Protein AF-A0A5J9VSU1-F1 (afdb_monomer)

Nearest PDB structures (foldseek):
  4im6-assembly1_A  TM=3.635E-01  e=3.038E-02  Homo sapiens
  5wfn-assembly2_D  TM=4.924E-01  e=1.425E+00  Homo sapiens
  5zga-assembly2_D  TM=2.719E-01  e=2.552E+00  Opisthorchis viverrini
  5zfx-assembly1_A  TM=2.512E-01  e=3.040E+00  Opisthorchis viverrini
  5aj2-assembly1_C  TM=3.704E-01  e=9.203E+00  Mus musculus

pLDDT: mean 82.7, std 12.56, range [35.84, 97.06]

Mean predicted aligned error: 6.85 Å

Solvent-accessible surface area (backbone atoms only — not comparable to full-atom values): 9162 Å² total; per-residue (Å²): 133,86,78,82,68,62,41,68,67,45,78,44,80,46,72,57,66,94,47,67,64,49,48,52,49,50,55,60,74,57,64,72,60,77,37,27,36,26,40,36,40,38,40,43,43,56,42,65,52,49,61,33,54,54,52,57,49,46,50,56,42,54,60,27,30,33,40,35,43,34,40,49,81,60,65,56,89,63,68,71,82,81,43,97,70,43,63,67,73,38,67,77,57,69,62,64,88,70,44,50,42,55,51,30,37,38,36,40,39,36,21,53,60,70,50,41,57,54,52,53,50,51,44,70,45,48,85,45,38,73,43,61,28,42,36,38,35,33,71,53,32,76,70,42,47,56,55,42,74,69,58,78,61,86,45,92,44,54,47,81,45,77,60,133

Radius of gyration: 15.7 Å; Cα contacts (8 Å, |Δi|>4): 311; chains: 1; bounding box: 52×28×40 Å

Organism: NCBI:txid38414

Structure (mmCIF, N/CA/C/O backbone):
data_AF-A0A5J9VSU1-F1
#
_entry.id   AF-A0A5J9VSU1-F1
#
loop_
_atom_site.group_PDB
_atom_site.id
_atom_site.type_symbol
_atom_site.label_atom_id
_atom_site.label_alt_id
_atom_site.label_comp_id
_atom_site.label_asym_id
_atom_site.label_entity_id
_atom_site.label_seq_id
_atom_site.pdbx_PDB_ins_code
_atom_site.Cartn_x
_atom_site.Cartn_y
_atom_site.Cartn_z
_atom_site.occupancy
_atom_site.B_iso_or_equiv
_atom_site.auth_seq_id
_atom_site.auth_comp_id
_atom_site.auth_asym_id
_atom_site.auth_atom_id
_atom_site.pdbx_PDB_model_num
ATOM 1 N N . MET A 1 1 ? -34.109 -7.307 -6.264 1.00 35.84 1 MET A N 1
ATOM 2 C CA . MET A 1 1 ? -32.750 -7.674 -6.717 1.00 35.84 1 MET A CA 1
ATOM 3 C C . MET A 1 1 ? -31.752 -7.043 -5.761 1.00 35.84 1 MET A C 1
ATOM 5 O O . MET A 1 1 ? -31.582 -5.832 -5.799 1.00 35.84 1 MET A O 1
ATOM 9 N N . GLN A 1 2 ? -31.186 -7.824 -4.839 1.00 39.81 2 GLN A N 1
ATOM 10 C CA . GLN A 1 2 ? -30.127 -7.353 -3.944 1.00 39.81 2 GLN A CA 1
ATOM 11 C C . GLN A 1 2 ? -28.837 -7.233 -4.755 1.00 39.81 2 GLN A C 1
ATOM 13 O O . GLN A 1 2 ? -28.370 -8.216 -5.326 1.00 39.81 2 GLN A O 1
ATOM 18 N N . ARG A 1 3 ? -28.300 -6.016 -4.862 1.00 44.28 3 ARG A N 1
ATOM 19 C CA . ARG A 1 3 ? -26.973 -5.798 -5.424 1.00 44.28 3 ARG A CA 1
ATOM 20 C C . ARG A 1 3 ? -25.947 -6.220 -4.379 1.00 44.28 3 ARG A C 1
ATOM 22 O O . ARG A 1 3 ? -25.771 -5.537 -3.375 1.00 44.28 3 ARG A O 1
ATOM 29 N N . PHE A 1 4 ? -25.287 -7.345 -4.612 1.00 46.94 4 PHE A N 1
ATOM 30 C CA . PHE A 1 4 ? -24.036 -7.673 -3.937 1.00 46.94 4 PHE A CA 1
ATOM 31 C C . PHE A 1 4 ? -22.932 -6.778 -4.538 1.00 46.94 4 PHE A C 1
ATOM 33 O O . PHE A 1 4 ? -22.113 -7.237 -5.323 1.00 46.94 4 PHE A O 1
ATOM 40 N N . ASP A 1 5 ? -22.973 -5.469 -4.257 1.00 59.53 5 ASP A N 1
ATOM 41 C CA . ASP A 1 5 ? -22.036 -4.470 -4.816 1.00 59.53 5 ASP A CA 1
ATOM 42 C C . ASP A 1 5 ? -20.685 -4.424 -4.071 1.00 59.53 5 ASP A C 1
ATOM 44 O O . ASP A 1 5 ? -19.799 -3.646 -4.435 1.00 59.53 5 ASP A O 1
ATOM 48 N N . THR A 1 6 ? -20.522 -5.238 -3.026 1.00 65.88 6 THR A N 1
ATOM 49 C CA . THR A 1 6 ? -19.318 -5.294 -2.193 1.00 65.88 6 THR A CA 1
ATOM 50 C C . THR A 1 6 ? -18.731 -6.695 -2.265 1.00 65.88 6 THR A C 1
ATOM 52 O O . THR A 1 6 ? -19.417 -7.671 -1.969 1.00 65.88 6 THR A O 1
ATOM 55 N N . ILE A 1 7 ? -17.469 -6.788 -2.675 1.00 80.50 7 ILE A N 1
ATOM 56 C CA . ILE A 1 7 ? -16.699 -8.033 -2.679 1.00 80.50 7 ILE A CA 1
ATOM 57 C C . ILE A 1 7 ? -15.807 -8.017 -1.441 1.00 80.50 7 ILE A C 1
ATOM 59 O O . ILE A 1 7 ? -15.086 -7.047 -1.232 1.00 80.50 7 ILE A O 1
ATOM 63 N N . ASP A 1 8 ? -15.786 -9.083 -0.647 1.00 87.88 8 ASP A N 1
ATOM 64 C CA . ASP A 1 8 ? -14.973 -9.106 0.579 1.00 87.88 8 ASP A CA 1
ATOM 65 C C . ASP A 1 8 ? -13.480 -8.903 0.276 1.00 87.88 8 ASP A C 1
ATOM 67 O O . ASP A 1 8 ? -12.790 -8.132 0.942 1.00 87.88 8 ASP A O 1
ATOM 71 N N . LYS A 1 9 ? -12.983 -9.549 -0.787 1.00 92.38 9 LYS A N 1
ATOM 72 C CA . LYS A 1 9 ? -11.581 -9.490 -1.206 1.00 92.38 9 LYS A CA 1
ATOM 73 C C . LYS A 1 9 ? -11.431 -9.330 -2.715 1.00 92.38 9 LYS A C 1
ATOM 75 O O . LYS A 1 9 ? -11.840 -10.200 -3.480 1.00 92.38 9 LYS A O 1
ATOM 80 N N . LEU A 1 10 ? -10.747 -8.270 -3.134 1.00 91.88 10 LEU A N 1
ATOM 81 C CA . LEU A 1 10 ? -10.329 -8.046 -4.513 1.00 91.88 10 LEU A CA 1
ATOM 82 C C . LEU A 1 10 ? -8.820 -8.269 -4.644 1.00 91.88 10 LEU A C 1
ATOM 84 O O . LEU A 1 10 ? -8.031 -7.665 -3.921 1.00 91.88 10 LEU A O 1
ATOM 88 N N . VAL A 1 11 ? -8.412 -9.126 -5.580 1.00 93.31 11 VAL A N 1
ATOM 89 C CA . VAL A 1 11 ? -6.999 -9.380 -5.894 1.00 93.31 11 VAL A CA 1
ATOM 90 C C . VAL A 1 11 ? -6.710 -8.874 -7.298 1.00 93.31 11 VAL A C 1
ATOM 92 O O . VAL A 1 11 ? -7.328 -9.331 -8.256 1.00 93.31 11 VAL A O 1
ATOM 95 N N . LEU A 1 12 ? -5.769 -7.941 -7.420 1.00 91.94 12 LEU A N 1
ATOM 96 C CA . LEU A 1 12 ? -5.337 -7.368 -8.687 1.00 91.94 12 LEU A CA 1
ATOM 97 C C . LEU A 1 12 ? -3.845 -7.608 -8.882 1.00 91.94 12 LEU A C 1
ATOM 99 O O . LEU A 1 12 ? -3.023 -7.230 -8.047 1.00 91.94 12 LEU A O 1
ATOM 103 N N . ILE A 1 13 ? -3.503 -8.189 -10.027 1.00 91.75 13 ILE A N 1
ATOM 104 C CA . ILE A 1 13 ? -2.127 -8.277 -10.506 1.00 91.75 13 ILE A CA 1
ATOM 105 C C . ILE A 1 13 ? -1.979 -7.212 -11.581 1.00 91.75 13 ILE A C 1
ATOM 107 O O . ILE A 1 13 ? -2.639 -7.268 -12.617 1.00 91.75 13 ILE A O 1
ATOM 111 N N . VAL A 1 14 ? -1.139 -6.220 -11.317 1.00 88.94 14 VAL A N 1
ATOM 112 C CA . VAL A 1 14 ? -0.974 -5.059 -12.181 1.00 88.94 14 VAL A CA 1
ATOM 113 C C . VAL A 1 14 ? 0.403 -5.104 -12.811 1.00 88.94 14 VAL A C 1
ATOM 115 O O . VAL A 1 14 ? 1.426 -5.017 -12.127 1.00 88.94 14 VAL A O 1
ATOM 118 N N . LYS A 1 15 ? 0.394 -5.198 -14.137 1.00 86.50 15 LYS A N 1
ATOM 119 C CA . LYS A 1 15 ? 1.554 -5.022 -14.996 1.00 86.50 15 LYS A CA 1
ATOM 120 C C . LYS A 1 15 ? 1.227 -3.902 -15.970 1.00 86.50 15 LYS A C 1
ATOM 122 O O . LYS A 1 15 ? 0.243 -3.991 -16.698 1.00 86.50 15 LYS A O 1
ATOM 127 N N . VAL A 1 16 ? 2.024 -2.843 -15.943 1.00 79.00 16 VAL A N 1
ATOM 128 C CA . VAL A 1 16 ? 1.900 -1.725 -16.880 1.00 79.00 16 VAL A CA 1
ATOM 129 C C . VAL A 1 16 ? 3.220 -1.624 -17.611 1.00 79.00 16 VAL A C 1
ATOM 131 O O . VAL A 1 16 ? 4.268 -1.453 -16.986 1.00 79.00 16 VAL A O 1
ATOM 134 N N . GLU A 1 17 ? 3.163 -1.789 -18.927 1.00 76.00 17 GLU A N 1
ATOM 135 C CA . GLU A 1 17 ? 4.331 -1.627 -19.780 1.00 76.00 17 GLU A CA 1
ATOM 136 C C . GLU A 1 17 ? 4.813 -0.173 -19.773 1.00 76.00 17 GLU A C 1
ATOM 138 O O . GLU A 1 17 ? 4.091 0.761 -19.405 1.00 76.00 17 GLU A O 1
ATOM 143 N N . GLN A 1 18 ? 6.070 0.034 -20.161 1.00 72.81 18 GLN A N 1
ATOM 144 C CA . GLN A 1 18 ? 6.620 1.379 -20.240 1.00 72.81 18 GLN A CA 1
ATOM 145 C C . GLN A 1 18 ? 5.900 2.169 -21.336 1.00 72.81 18 GLN A C 1
ATOM 147 O O . GLN A 1 18 ? 5.899 1.784 -22.500 1.00 72.81 18 GLN A O 1
ATOM 152 N N . GLY A 1 19 ? 5.332 3.319 -20.985 1.00 74.88 19 GLY A N 1
ATOM 153 C CA . GLY A 1 19 ? 4.724 4.205 -21.972 1.00 74.88 19 GLY A CA 1
ATOM 154 C C . GLY A 1 19 ? 3.682 5.125 -21.362 1.00 74.88 19 GLY A C 1
ATOM 155 O O . GLY A 1 19 ? 2.889 4.721 -20.515 1.00 74.88 19 GLY A O 1
ATOM 156 N N . VAL A 1 20 ? 3.637 6.376 -21.822 1.00 79.69 20 VAL A N 1
ATOM 157 C CA . VAL A 1 20 ? 2.573 7.312 -21.420 1.00 79.69 20 VAL A CA 1
ATOM 158 C C . VAL A 1 20 ? 1.201 6.820 -21.890 1.00 79.69 20 VAL A C 1
ATOM 160 O O . VAL A 1 20 ? 0.219 6.988 -21.171 1.00 79.69 20 VAL A O 1
ATOM 163 N N . GLN A 1 21 ? 1.125 6.211 -23.077 1.00 82.81 21 GLN A N 1
ATOM 164 C CA . GLN A 1 21 ? -0.123 5.654 -23.605 1.00 82.81 21 GLN A CA 1
ATOM 165 C C . GLN A 1 21 ? -0.595 4.449 -22.788 1.00 82.81 21 GLN A C 1
ATOM 167 O O . GLN A 1 21 ? -1.746 4.436 -22.364 1.00 82.81 21 GLN A O 1
ATOM 172 N N . GLU A 1 22 ? 0.302 3.513 -22.472 1.00 83.00 22 GLU A N 1
ATOM 173 C CA . GLU A 1 22 ? -0.028 2.340 -21.650 1.00 83.00 22 GLU A CA 1
ATOM 174 C C . GLU A 1 22 ? -0.487 2.739 -20.249 1.00 83.00 22 GLU A C 1
ATOM 176 O O . GLU A 1 22 ? -1.497 2.242 -19.753 1.00 83.00 22 GLU A O 1
ATOM 181 N N . TYR A 1 23 ? 0.168 3.737 -19.649 1.00 83.12 23 TYR A N 1
ATOM 182 C CA . TYR A 1 23 ? -0.308 4.324 -18.404 1.00 83.12 23 TYR A CA 1
ATOM 183 C C . TYR A 1 23 ? -1.718 4.913 -18.552 1.00 83.12 23 TYR A C 1
ATOM 185 O O . TYR A 1 23 ? -2.595 4.619 -17.746 1.00 83.12 23 TYR A O 1
ATOM 193 N N . LYS A 1 24 ? -1.979 5.736 -19.578 1.00 85.12 24 LYS A N 1
ATOM 194 C CA . LYS A 1 24 ? -3.311 6.336 -19.790 1.00 85.12 24 LYS A CA 1
ATOM 195 C C . LYS A 1 24 ? -4.391 5.277 -19.987 1.00 85.12 24 LYS A C 1
ATOM 197 O O . LYS A 1 24 ? -5.459 5.403 -19.390 1.00 85.12 24 LYS A O 1
ATOM 202 N N . ARG A 1 25 ? -4.104 4.247 -20.782 1.00 87.25 25 ARG A N 1
ATOM 203 C CA . ARG A 1 25 ? -5.002 3.116 -21.018 1.00 87.25 25 ARG A CA 1
ATOM 204 C C . ARG A 1 25 ? -5.312 2.391 -19.715 1.00 87.25 25 ARG A C 1
ATOM 206 O O . ARG A 1 25 ? -6.477 2.254 -19.364 1.00 87.25 25 ARG A O 1
ATOM 213 N N . PHE A 1 26 ? -4.285 2.068 -18.930 1.00 87.75 26 PHE A N 1
ATOM 214 C CA . PHE A 1 26 ? -4.456 1.479 -17.605 1.00 87.75 26 PHE A CA 1
ATOM 215 C C . PHE A 1 26 ? -5.379 2.319 -16.707 1.00 87.75 26 PHE A C 1
ATOM 217 O O . PHE A 1 26 ? -6.295 1.784 -16.084 1.00 87.75 26 PHE A O 1
ATOM 224 N N . MET A 1 27 ? -5.185 3.640 -16.662 1.00 86.94 27 MET A N 1
ATOM 225 C CA . MET A 1 27 ? -6.007 4.544 -15.844 1.00 86.94 27 MET A CA 1
ATOM 226 C C . MET A 1 27 ? -7.475 4.584 -16.293 1.00 86.94 27 MET A C 1
ATOM 228 O O . MET A 1 27 ? -8.364 4.796 -15.463 1.00 86.94 27 MET A O 1
ATOM 232 N N . GLN A 1 28 ? -7.729 4.414 -17.593 1.00 87.69 28 GLN A N 1
ATOM 233 C CA . GLN A 1 28 ? -9.076 4.327 -18.156 1.00 87.69 28 GLN A CA 1
ATOM 234 C C . GLN A 1 28 ? -9.728 2.983 -17.823 1.00 87.69 28 GLN A C 1
ATOM 236 O O . GLN A 1 28 ? -10.843 2.971 -17.301 1.00 87.69 28 GLN A O 1
ATOM 241 N N . ASP A 1 29 ? -9.012 1.881 -18.036 1.00 86.56 29 ASP A N 1
ATOM 242 C CA . ASP A 1 29 ? -9.507 0.520 -17.803 1.00 86.56 29 ASP A CA 1
ATOM 243 C C . ASP A 1 29 ? -9.794 0.267 -16.316 1.00 86.56 29 ASP A C 1
ATOM 245 O O . ASP A 1 29 ? -10.751 -0.411 -15.954 1.00 86.56 29 ASP A O 1
ATOM 249 N N . THR A 1 30 ? -9.015 0.891 -15.431 1.00 84.38 30 THR A N 1
ATOM 250 C CA . THR A 1 30 ? -9.184 0.805 -13.971 1.00 84.38 30 THR A CA 1
ATOM 251 C C . THR A 1 30 ? -9.888 2.029 -13.385 1.00 84.38 30 THR A C 1
ATOM 253 O O . THR A 1 30 ? -9.754 2.336 -12.197 1.00 84.38 30 THR A O 1
ATOM 256 N N . LYS A 1 31 ? -10.653 2.768 -14.203 1.00 84.06 31 LYS A N 1
ATOM 257 C CA . LYS A 1 31 ? -11.406 3.939 -13.735 1.00 84.06 31 LYS A CA 1
ATOM 258 C C . LYS A 1 31 ? -12.461 3.560 -12.696 1.00 84.06 31 LYS A C 1
ATOM 260 O O . LYS A 1 31 ? -12.714 4.363 -11.798 1.00 84.06 31 LYS A O 1
ATOM 265 N N . ILE A 1 32 ? -13.054 2.376 -12.825 1.00 79.50 32 ILE A N 1
ATOM 266 C CA . ILE A 1 32 ? -14.026 1.814 -11.889 1.00 79.50 32 ILE A CA 1
ATOM 267 C C . ILE A 1 32 ? -13.396 0.563 -11.286 1.00 79.50 32 ILE A C 1
ATOM 269 O O . ILE A 1 32 ? -13.041 -0.364 -12.006 1.00 79.50 32 ILE A O 1
ATOM 273 N N . VAL A 1 33 ? -13.261 0.550 -9.965 1.00 79.62 33 VAL A N 1
ATOM 274 C CA . VAL A 1 33 ? -12.805 -0.614 -9.204 1.00 79.62 33 VAL A CA 1
ATOM 275 C C . VAL A 1 33 ? -13.948 -1.025 -8.285 1.00 79.62 33 VAL A C 1
ATOM 277 O O . VAL A 1 33 ? -14.626 -0.162 -7.724 1.00 79.62 33 VAL A O 1
ATOM 280 N N . ALA A 1 34 ? -14.207 -2.329 -8.177 1.00 80.94 34 ALA A N 1
ATOM 281 C CA . ALA A 1 34 ? -15.247 -2.844 -7.294 1.00 80.94 34 ALA A CA 1
ATOM 282 C C . ALA A 1 34 ? -14.977 -2.424 -5.842 1.00 80.94 34 ALA A C 1
ATOM 284 O O . ALA A 1 34 ? -13.825 -2.398 -5.397 1.00 80.94 34 ALA A O 1
ATOM 285 N N . LYS A 1 35 ? -16.041 -2.113 -5.094 1.00 85.44 35 LYS A N 1
ATOM 286 C CA . LYS A 1 35 ? -15.917 -1.856 -3.659 1.00 85.44 35 LYS A CA 1
ATOM 287 C C . LYS A 1 35 ? -15.495 -3.145 -2.969 1.00 85.44 35 LYS A C 1
ATOM 289 O O . LYS A 1 35 ? -16.066 -4.205 -3.233 1.00 85.44 35 LYS A O 1
ATOM 294 N N . CYS A 1 36 ? -14.498 -3.041 -2.102 1.00 89.00 36 CY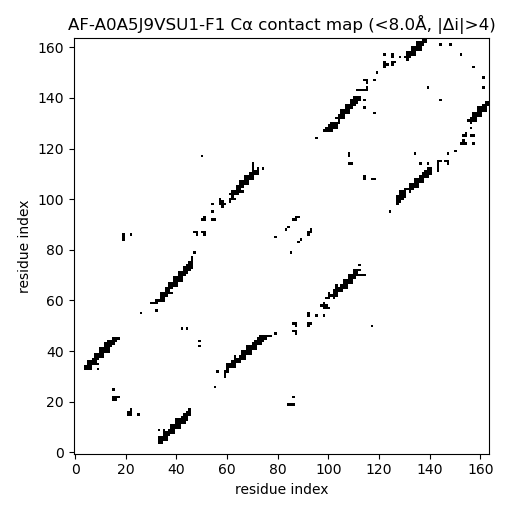S A N 1
ATOM 295 C CA . CYS A 1 36 ? -13.995 -4.179 -1.360 1.00 89.00 36 CYS A CA 1
ATOM 296 C C . CYS A 1 36 ? -13.485 -3.791 0.020 1.00 89.00 36 CYS A C 1
ATOM 298 O O . CYS A 1 36 ? -13.039 -2.666 0.235 1.00 89.00 36 CYS A O 1
ATOM 300 N N . GLU A 1 37 ? -13.554 -4.749 0.938 1.00 91.69 37 GLU A N 1
ATOM 301 C CA . GLU A 1 37 ? -13.017 -4.605 2.290 1.00 91.69 37 GLU A CA 1
ATOM 302 C C . GLU A 1 37 ? -11.514 -4.913 2.322 1.00 91.69 37 GLU A C 1
ATOM 304 O O . GLU A 1 37 ? -10.746 -4.229 3.003 1.00 91.69 37 GLU A O 1
ATOM 309 N N . ILE A 1 38 ? -11.086 -5.910 1.543 1.00 94.12 38 ILE A N 1
ATOM 310 C CA . ILE A 1 38 ? -9.691 -6.319 1.406 1.00 94.12 38 ILE A CA 1
ATOM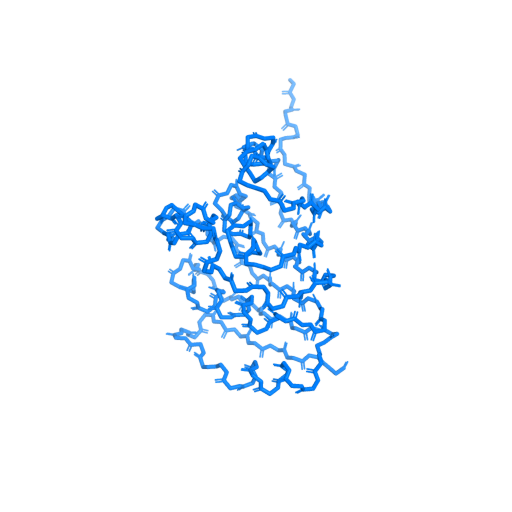 311 C C . ILE A 1 38 ? -9.242 -6.110 -0.039 1.00 94.12 38 ILE A C 1
ATOM 313 O O . ILE A 1 38 ? -9.765 -6.738 -0.959 1.00 94.12 38 ILE A O 1
ATOM 317 N N . LEU A 1 39 ? -8.215 -5.288 -0.240 1.00 94.69 39 LEU A N 1
ATOM 318 C CA . LEU A 1 39 ? -7.569 -5.118 -1.537 1.00 94.69 39 LEU A CA 1
ATOM 319 C C . LEU A 1 39 ? -6.168 -5.727 -1.504 1.00 94.69 39 LEU A C 1
ATOM 321 O O . LEU A 1 39 ? -5.351 -5.377 -0.659 1.00 94.69 39 LEU A O 1
ATOM 325 N N . VAL A 1 40 ? -5.867 -6.608 -2.453 1.00 95.38 40 VAL A N 1
ATOM 326 C CA . VAL A 1 40 ? -4.521 -7.142 -2.681 1.00 95.38 40 VAL A CA 1
ATOM 327 C C . VAL A 1 40 ? -4.025 -6.635 -4.026 1.00 95.38 40 VAL A C 1
ATOM 329 O O . VAL A 1 40 ? -4.617 -6.941 -5.057 1.00 95.38 40 VAL A O 1
ATOM 332 N N . LEU A 1 41 ? -2.943 -5.863 -4.013 1.00 94.06 41 LEU A N 1
ATOM 333 C CA . LEU A 1 41 ? -2.273 -5.329 -5.192 1.00 94.06 41 LEU A CA 1
ATOM 334 C C . LEU A 1 41 ? -0.909 -5.991 -5.340 1.00 94.06 41 LEU A C 1
ATOM 336 O O . LEU A 1 41 ? 0.019 -5.676 -4.598 1.00 94.06 41 LEU A O 1
ATOM 340 N N . THR A 1 42 ? -0.766 -6.856 -6.335 1.00 92.94 42 THR A N 1
ATOM 341 C CA . THR A 1 42 ? 0.540 -7.347 -6.772 1.00 92.94 42 THR A CA 1
ATOM 342 C C . THR A 1 42 ? 1.020 -6.466 -7.916 1.00 92.94 42 THR A C 1
ATOM 344 O O . THR A 1 42 ? 0.454 -6.482 -9.007 1.00 92.94 42 THR A O 1
ATOM 347 N N . LEU A 1 43 ? 2.054 -5.673 -7.667 1.00 88.25 43 LEU A N 1
ATOM 348 C CA . LEU A 1 43 ? 2.576 -4.673 -8.586 1.00 88.25 43 LEU A CA 1
ATOM 349 C C . LEU A 1 43 ? 3.890 -5.175 -9.188 1.00 88.25 43 LEU A C 1
ATOM 351 O O . LEU A 1 43 ? 4.896 -5.308 -8.490 1.00 88.25 43 LEU A O 1
ATOM 355 N N . SER A 1 44 ? 3.860 -5.448 -10.492 1.00 85.50 44 SER A N 1
ATOM 356 C CA . SER A 1 44 ? 5.033 -5.759 -11.310 1.00 85.50 44 SER A CA 1
ATOM 357 C C . SER A 1 44 ? 5.217 -4.617 -12.301 1.00 85.50 44 SER A C 1
ATOM 359 O O . SER A 1 44 ? 4.631 -4.591 -13.384 1.00 85.50 44 SER A O 1
ATOM 361 N N . LEU A 1 45 ? 5.931 -3.591 -11.846 1.00 74.94 45 LEU A N 1
ATOM 362 C CA . LEU A 1 45 ? 6.025 -2.296 -12.508 1.00 74.94 45 LEU A CA 1
ATOM 363 C C . LEU A 1 45 ? 7.484 -1.920 -12.706 1.00 74.94 45 LEU A C 1
ATOM 365 O O . LEU A 1 45 ? 8.314 -2.182 -11.838 1.00 74.94 45 LEU A O 1
ATOM 369 N N . ILE A 1 46 ? 7.756 -1.230 -13.810 1.00 67.31 46 ILE A N 1
ATOM 370 C CA . ILE A 1 46 ? 9.090 -0.724 -14.113 1.00 67.31 46 ILE A CA 1
ATOM 371 C C . ILE A 1 46 ? 9.199 0.733 -13.645 1.00 67.31 46 ILE A C 1
ATOM 373 O O . ILE A 1 46 ? 8.357 1.580 -13.965 1.00 67.31 46 ILE A O 1
ATOM 377 N N . GLY A 1 47 ? 10.248 1.028 -12.877 1.00 66.06 47 GLY A N 1
ATOM 378 C CA . GLY A 1 47 ? 10.615 2.382 -12.460 1.00 66.06 47 GLY A CA 1
ATOM 379 C C . GLY A 1 47 ? 9.520 3.155 -11.704 1.00 66.06 47 GLY A C 1
ATOM 380 O O . GLY A 1 47 ? 8.830 2.649 -10.820 1.00 66.06 47 GLY A O 1
ATOM 381 N N . HIS A 1 48 ? 9.365 4.443 -12.032 1.00 69.69 48 HIS A N 1
ATOM 382 C CA . HIS A 1 48 ? 8.587 5.412 -11.242 1.00 69.69 48 HIS A CA 1
ATOM 383 C C . HIS A 1 48 ? 7.055 5.316 -11.387 1.00 69.69 48 HIS A C 1
ATOM 385 O O . HIS A 1 48 ? 6.335 6.130 -10.799 1.00 69.69 48 HIS A O 1
ATOM 391 N N . ALA A 1 49 ? 6.533 4.357 -12.158 1.00 71.62 49 ALA A N 1
ATOM 392 C CA . ALA A 1 49 ? 5.089 4.173 -12.337 1.00 71.62 49 ALA A CA 1
ATOM 393 C C . ALA A 1 49 ? 4.388 3.693 -11.052 1.00 71.62 49 ALA A C 1
ATOM 395 O O . ALA A 1 49 ? 3.185 3.901 -10.890 1.00 71.62 49 ALA A O 1
ATOM 396 N N . PHE A 1 50 ? 5.153 3.126 -10.114 1.00 80.06 50 PHE A N 1
ATOM 397 C CA . PHE A 1 50 ? 4.662 2.585 -8.851 1.00 80.06 50 PHE A CA 1
ATOM 398 C C . PHE A 1 50 ? 3.783 3.561 -8.061 1.00 80.06 50 PHE A C 1
ATOM 400 O O . PHE A 1 50 ? 2.610 3.285 -7.807 1.00 80.06 50 PHE A O 1
ATOM 407 N N . LYS A 1 51 ? 4.335 4.719 -7.676 1.00 83.12 51 LYS A N 1
ATOM 408 C CA . LYS A 1 51 ? 3.619 5.668 -6.817 1.00 83.12 51 LYS A CA 1
ATOM 409 C C . LYS A 1 51 ? 2.320 6.162 -7.476 1.00 83.12 51 LYS A C 1
ATOM 411 O O . LYS A 1 51 ? 1.290 6.095 -6.811 1.00 83.12 51 LYS A O 1
ATOM 416 N N . PRO A 1 52 ? 2.320 6.638 -8.736 1.00 85.00 52 PRO A N 1
ATOM 417 C CA . PRO A 1 52 ? 1.092 7.016 -9.434 1.00 85.00 52 PRO A CA 1
ATOM 418 C C . PRO A 1 52 ? 0.019 5.920 -9.455 1.00 85.00 52 PRO A C 1
ATOM 420 O O . PRO A 1 52 ? -1.137 6.207 -9.149 1.00 85.00 52 PRO A O 1
ATOM 423 N N . ILE A 1 53 ? 0.401 4.669 -9.737 1.00 87.38 53 ILE A N 1
ATOM 424 C CA . ILE A 1 53 ? -0.529 3.531 -9.787 1.00 87.38 53 ILE A CA 1
ATOM 425 C C . ILE A 1 53 ? -1.103 3.223 -8.401 1.00 87.38 53 ILE A C 1
ATOM 427 O O . ILE A 1 53 ? -2.315 3.063 -8.265 1.00 87.38 53 ILE A O 1
ATOM 431 N N . LEU A 1 54 ? -0.273 3.214 -7.352 1.00 89.00 54 LEU A N 1
ATOM 432 C CA . LEU A 1 54 ? -0.763 3.035 -5.985 1.00 89.00 54 LEU A CA 1
ATOM 433 C C . LEU A 1 54 ? -1.751 4.150 -5.603 1.00 89.00 54 LEU A C 1
ATOM 435 O O . LEU A 1 54 ? -2.838 3.860 -5.112 1.00 89.00 54 LEU A O 1
ATOM 439 N N . MET A 1 55 ? -1.421 5.418 -5.881 1.00 89.31 55 MET A N 1
ATOM 440 C CA . MET A 1 55 ? -2.323 6.547 -5.596 1.00 89.31 55 MET A CA 1
ATOM 441 C C . MET A 1 55 ? -3.643 6.437 -6.365 1.00 89.31 55 MET A C 1
ATOM 443 O O . MET A 1 55 ? -4.697 6.772 -5.831 1.00 89.31 55 MET A O 1
ATOM 447 N N . HIS A 1 56 ? -3.611 5.958 -7.610 1.00 90.06 56 HIS A N 1
ATOM 448 C CA . HIS A 1 56 ? -4.812 5.752 -8.420 1.00 90.06 56 HIS A CA 1
ATOM 449 C C . HIS A 1 56 ? -5.804 4.777 -7.777 1.00 90.06 56 HIS A C 1
ATOM 451 O O . HIS A 1 56 ? -7.004 5.068 -7.777 1.00 90.06 56 HIS A O 1
ATOM 457 N N . PHE A 1 57 ? -5.316 3.669 -7.209 1.00 90.38 57 PHE A N 1
ATOM 458 C CA . PHE A 1 57 ? -6.159 2.706 -6.494 1.00 90.38 57 PHE A CA 1
ATOM 459 C C . PHE A 1 57 ? -6.673 3.258 -5.166 1.00 90.38 57 PHE A C 1
ATOM 461 O O . PHE A 1 57 ? -7.870 3.167 -4.903 1.00 90.38 57 PHE A O 1
ATOM 468 N N . LEU A 1 58 ? -5.810 3.895 -4.366 1.00 90.06 58 LEU A N 1
ATOM 469 C CA . LEU A 1 58 ? -6.212 4.459 -3.068 1.00 90.06 58 LEU A CA 1
ATOM 470 C C . LEU A 1 58 ? -7.315 5.523 -3.190 1.00 90.06 58 LEU A C 1
ATOM 472 O O . LEU A 1 58 ? -8.110 5.685 -2.274 1.00 90.06 58 LEU A O 1
ATOM 476 N N . ARG A 1 59 ? -7.399 6.233 -4.321 1.00 88.94 59 ARG A N 1
ATOM 477 C CA . ARG A 1 59 ? -8.490 7.191 -4.590 1.00 88.94 59 ARG A CA 1
ATOM 478 C C . ARG A 1 59 ? -9.829 6.544 -4.915 1.00 88.94 59 ARG A C 1
ATOM 480 O O . ARG A 1 59 ? -10.865 7.183 -4.777 1.00 88.94 59 ARG A O 1
ATOM 487 N N . ARG A 1 60 ? -9.816 5.327 -5.454 1.00 85.38 60 ARG A N 1
ATOM 488 C CA . ARG A 1 60 ? -11.018 4.678 -6.005 1.00 85.38 60 ARG A CA 1
ATOM 489 C C . ARG A 1 60 ? -11.628 3.673 -5.058 1.00 85.38 60 ARG A C 1
ATOM 491 O O . ARG A 1 60 ? -12.837 3.462 -5.092 1.00 85.38 60 ARG A O 1
ATOM 498 N N . CYS A 1 61 ? -10.804 3.062 -4.226 1.00 80.81 61 CYS A N 1
ATOM 499 C CA . CYS A 1 61 ? -11.247 2.014 -3.337 1.00 80.81 61 CYS A CA 1
ATOM 500 C C . CYS A 1 61 ? -11.565 2.602 -1.959 1.00 80.81 61 CYS A C 1
ATOM 502 O O . CYS A 1 61 ? -10.714 2.668 -1.077 1.00 80.81 61 CYS A O 1
ATOM 504 N N . VAL A 1 62 ? -12.808 3.055 -1.806 1.00 82.44 62 VAL A N 1
ATOM 505 C CA . VAL A 1 62 ? -13.351 3.558 -0.537 1.00 82.44 62 VAL A CA 1
ATOM 506 C C . VAL A 1 62 ? -13.808 2.381 0.325 1.00 82.44 62 VAL A C 1
ATOM 508 O O . VAL A 1 62 ? -14.365 1.416 -0.200 1.00 82.44 62 VAL A O 1
ATOM 511 N N . GLY A 1 63 ? -13.617 2.477 1.642 1.00 87.38 63 GLY A N 1
ATOM 512 C CA . GLY A 1 63 ? -14.079 1.462 2.593 1.00 87.38 63 GLY A CA 1
ATOM 513 C C . GLY A 1 63 ? -13.153 0.252 2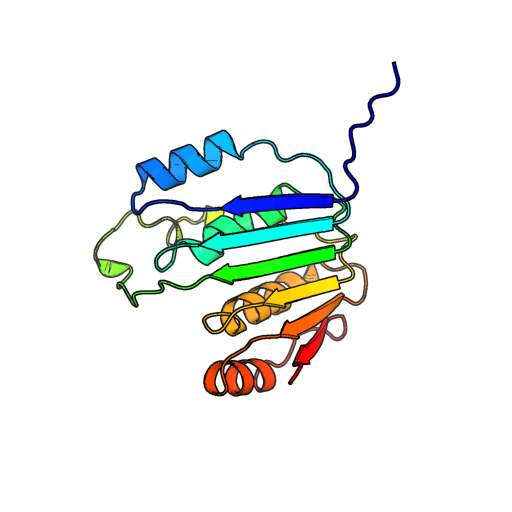.746 1.00 87.38 63 GLY A C 1
ATOM 514 O O . GLY A 1 63 ? -13.540 -0.714 3.400 1.00 87.38 63 GLY A O 1
ATOM 515 N N . ILE A 1 64 ? -11.941 0.295 2.180 1.00 92.38 64 ILE A N 1
ATOM 516 C CA . ILE A 1 64 ? -10.934 -0.744 2.424 1.00 92.38 64 ILE A CA 1
ATOM 517 C C . ILE A 1 64 ? -10.549 -0.723 3.901 1.00 92.38 64 ILE A C 1
ATOM 519 O O . ILE A 1 64 ? -10.107 0.307 4.407 1.00 92.38 64 ILE A O 1
ATOM 523 N N . ARG A 1 65 ? -10.625 -1.889 4.545 1.00 94.75 65 ARG A N 1
ATOM 524 C CA . ARG A 1 65 ? -10.087 -2.136 5.886 1.00 94.75 65 ARG A CA 1
ATOM 525 C C . ARG A 1 65 ? -8.675 -2.694 5.849 1.00 94.75 65 ARG A C 1
ATOM 527 O O . ARG A 1 65 ? -7.849 -2.312 6.677 1.00 94.75 65 ARG A O 1
ATOM 534 N N . LYS A 1 66 ? -8.374 -3.539 4.859 1.00 96.06 66 LYS A N 1
ATOM 535 C CA . LYS A 1 66 ? -7.052 -4.148 4.691 1.00 96.06 66 LYS A CA 1
ATOM 536 C C . LYS A 1 66 ? -6.509 -3.970 3.283 1.00 96.06 66 LYS A C 1
ATOM 538 O O . LYS A 1 66 ? -7.135 -4.376 2.305 1.00 96.06 66 LYS A O 1
ATOM 543 N N . LEU A 1 67 ? -5.297 -3.441 3.189 1.00 96.38 67 LEU A N 1
ATOM 544 C CA . LEU A 1 67 ? -4.554 -3.351 1.942 1.00 96.38 67 LEU A CA 1
ATOM 545 C C . LEU A 1 67 ? -3.307 -4.229 1.999 1.00 96.38 67 LEU A C 1
ATOM 547 O O . LEU A 1 67 ? -2.495 -4.104 2.904 1.00 96.38 67 LEU A O 1
ATOM 551 N N . VAL A 1 68 ? -3.105 -5.063 0.987 1.00 96.38 68 VAL A N 1
ATOM 552 C CA . VAL A 1 68 ? -1.855 -5.793 0.777 1.00 96.38 68 VAL A CA 1
ATOM 553 C C . VAL A 1 68 ? -1.198 -5.251 -0.486 1.00 96.38 68 VAL A C 1
ATOM 555 O O . VAL A 1 68 ? -1.816 -5.252 -1.547 1.00 96.38 68 VAL A O 1
ATOM 558 N N . VAL A 1 69 ? 0.046 -4.794 -0.387 1.00 94.81 69 VAL A N 1
ATOM 559 C CA . VAL A 1 69 ? 0.861 -4.333 -1.514 1.00 94.81 69 VAL A CA 1
ATOM 560 C C . VAL A 1 69 ? 2.052 -5.267 -1.654 1.00 94.81 69 VAL A C 1
ATOM 562 O O . VAL A 1 69 ? 2.958 -5.256 -0.826 1.00 94.81 69 VAL A O 1
ATOM 565 N N . GLU A 1 70 ? 2.060 -6.072 -2.706 1.00 93.31 70 GLU A N 1
ATOM 566 C CA . GLU A 1 70 ? 3.159 -6.969 -3.044 1.00 93.31 70 GLU A CA 1
ATOM 567 C C . GLU A 1 70 ? 3.955 -6.390 -4.215 1.00 93.31 70 GLU A C 1
ATOM 569 O O . GLU A 1 70 ? 3.423 -6.178 -5.303 1.00 93.31 70 GLU A O 1
ATOM 574 N N . LEU A 1 71 ? 5.240 -6.134 -3.994 1.00 87.62 71 LEU A N 1
ATOM 575 C CA . LEU A 1 71 ? 6.165 -5.593 -4.980 1.00 87.62 71 LEU A CA 1
ATOM 576 C C . LEU A 1 71 ? 6.984 -6.729 -5.586 1.00 87.62 71 LEU A C 1
ATOM 578 O O . LEU A 1 71 ? 7.848 -7.312 -4.927 1.00 87.62 71 LEU A O 1
ATOM 582 N N . ARG A 1 72 ? 6.737 -7.015 -6.864 1.00 84.06 72 ARG A N 1
ATOM 583 C CA . ARG A 1 72 ? 7.537 -7.952 -7.658 1.00 84.06 72 ARG A CA 1
ATOM 584 C C . ARG A 1 72 ? 8.464 -7.122 -8.544 1.00 84.06 72 ARG A C 1
ATOM 586 O O . ARG A 1 72 ? 8.019 -6.567 -9.546 1.00 84.06 72 ARG A O 1
ATOM 593 N N . SER A 1 73 ? 9.708 -6.943 -8.096 1.00 67.44 73 SER A N 1
ATOM 594 C CA . SER A 1 73 ? 10.675 -6.037 -8.734 1.00 67.44 73 SER A CA 1
ATOM 595 C C . SER A 1 73 ? 11.109 -6.519 -10.121 1.00 67.44 73 SER A C 1
ATOM 597 O O . SER A 1 73 ? 11.479 -7.680 -10.274 1.00 67.44 73 SER A O 1
ATOM 599 N N . GLU A 1 74 ? 11.110 -5.580 -11.071 1.00 54.78 74 GLU A N 1
ATOM 600 C CA . GLU A 1 74 ? 12.233 -5.265 -11.968 1.00 54.78 74 GLU A CA 1
ATOM 601 C C . GLU A 1 74 ? 12.380 -3.727 -11.944 1.00 54.78 74 GLU A C 1
ATOM 603 O O . GLU A 1 74 ? 11.991 -3.013 -12.872 1.00 54.78 74 GLU A O 1
ATOM 608 N N . MET A 1 75 ? 12.804 -3.164 -10.808 1.00 54.19 75 MET A N 1
ATOM 609 C CA . MET A 1 75 ? 13.097 -1.733 -10.726 1.00 54.19 75 MET A CA 1
ATOM 610 C C . MET A 1 75 ? 14.486 -1.464 -11.292 1.00 54.19 75 MET A C 1
ATOM 612 O O . MET A 1 75 ? 15.451 -1.316 -10.550 1.00 54.19 75 MET A O 1
ATOM 616 N N . ASP A 1 76 ? 14.581 -1.337 -12.612 1.00 50.66 76 ASP A N 1
ATOM 617 C CA . ASP A 1 76 ? 15.690 -0.573 -13.164 1.00 50.66 76 ASP A CA 1
ATOM 618 C C . ASP A 1 76 ? 15.541 0.882 -12.698 1.00 50.66 76 ASP A C 1
ATOM 62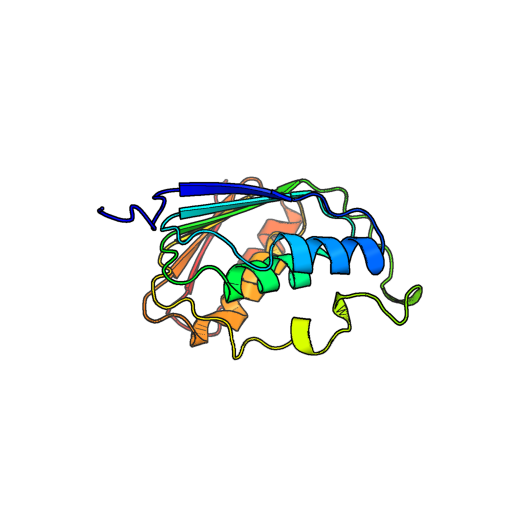0 O O . ASP A 1 76 ? 14.475 1.495 -12.845 1.00 50.66 76 ASP A O 1
ATOM 624 N N . ASP A 1 77 ? 16.621 1.429 -12.136 1.00 49.75 77 ASP A N 1
ATOM 625 C CA . ASP A 1 77 ? 16.799 2.833 -11.743 1.00 49.75 77 ASP A CA 1
ATOM 626 C C . ASP A 1 77 ? 16.831 3.733 -13.001 1.00 49.75 77 ASP A C 1
ATOM 628 O O . ASP A 1 77 ? 17.787 4.458 -13.279 1.00 49.75 77 ASP A O 1
ATOM 632 N N . TYR A 1 78 ? 15.790 3.665 -13.834 1.00 52.47 78 TYR A N 1
ATOM 633 C CA . TYR A 1 78 ? 15.698 4.463 -15.045 1.00 52.47 78 TYR A CA 1
ATOM 634 C C . TYR A 1 78 ? 15.362 5.906 -14.663 1.00 52.47 78 TYR A C 1
ATOM 636 O O . TYR A 1 78 ? 14.277 6.184 -14.134 1.00 52.47 78 TYR A O 1
ATOM 644 N N . PRO A 1 79 ? 16.259 6.872 -14.928 1.00 54.09 79 PRO A N 1
ATOM 645 C CA . PRO A 1 79 ? 16.018 8.244 -14.540 1.00 54.09 79 PRO A CA 1
ATOM 646 C C . PRO A 1 79 ? 14.803 8.799 -15.291 1.00 54.09 79 PRO A C 1
ATOM 648 O O . PRO A 1 79 ? 14.757 8.819 -16.520 1.00 54.09 79 PRO A O 1
ATOM 651 N N . CYS A 1 80 ? 13.869 9.386 -14.534 1.00 61.31 80 CYS A N 1
ATOM 652 C CA . CYS A 1 80 ? 12.694 10.132 -15.018 1.00 61.31 80 CYS A CA 1
ATOM 653 C C . CYS A 1 80 ? 13.004 11.198 -16.094 1.00 61.31 80 CYS A C 1
ATOM 655 O O . CYS A 1 80 ? 12.096 11.717 -16.741 1.00 61.31 80 CYS A O 1
ATOM 657 N N . LYS A 1 81 ? 14.280 11.565 -16.259 1.00 54.28 81 LYS A N 1
ATOM 658 C CA . LYS A 1 81 ? 14.758 12.670 -17.094 1.00 54.28 81 LYS A CA 1
ATOM 659 C C . LYS A 1 81 ? 14.528 12.468 -18.591 1.00 54.28 81 LYS A C 1
ATOM 661 O O . LYS A 1 81 ? 14.487 13.462 -19.306 1.00 54.28 81 LYS A O 1
ATOM 666 N N . PHE A 1 82 ? 14.361 11.234 -19.065 1.00 52.16 82 PHE A N 1
ATOM 667 C CA . PHE A 1 82 ? 14.172 10.996 -20.497 1.00 52.16 82 PHE A CA 1
ATOM 668 C C . PHE A 1 82 ? 12.767 11.353 -20.989 1.00 52.16 82 PHE A C 1
ATOM 670 O O . PHE A 1 82 ? 12.608 11.687 -22.160 1.00 52.16 82 PHE A O 1
ATOM 677 N N . TRP A 1 83 ? 11.744 11.315 -20.129 1.00 58.00 83 TRP A N 1
ATOM 678 C CA . TRP A 1 83 ? 10.353 11.512 -20.542 1.00 58.00 83 TRP A CA 1
ATOM 679 C C . TRP A 1 83 ? 9.753 12.717 -19.819 1.00 58.00 83 TRP A C 1
ATOM 681 O O . TRP A 1 83 ? 9.258 12.609 -18.696 1.00 58.00 83 TRP A O 1
ATOM 691 N N . SER A 1 84 ? 9.724 13.869 -20.496 1.00 58.81 84 SER A N 1
ATOM 692 C CA . SER A 1 84 ? 9.060 15.100 -20.025 1.00 58.81 84 SER A CA 1
ATOM 693 C C . SER A 1 84 ? 7.573 14.905 -19.677 1.00 58.81 84 SER A C 1
ATOM 695 O O . SER A 1 84 ? 6.987 15.729 -18.979 1.00 58.81 84 SER A O 1
ATOM 697 N N . GLN A 1 85 ? 6.976 13.784 -20.096 1.00 70.56 85 GLN A N 1
ATOM 698 C CA . GLN A 1 85 ? 5.592 13.397 -19.824 1.00 70.56 85 GLN A CA 1
ATOM 699 C C . GLN A 1 85 ? 5.444 12.197 -18.871 1.00 70.56 85 GLN A C 1
ATOM 701 O O . GLN A 1 85 ? 4.360 11.620 -18.803 1.00 70.56 85 GLN A O 1
ATOM 706 N N . CYS A 1 86 ? 6.489 11.803 -18.132 1.00 74.19 86 CYS A N 1
ATOM 707 C CA . CYS A 1 86 ? 6.402 10.673 -17.203 1.00 74.19 86 CYS A CA 1
ATOM 708 C C . CYS A 1 86 ? 5.252 10.867 -16.189 1.00 74.19 86 CYS A C 1
ATOM 710 O O . CYS A 1 86 ? 5.188 11.921 -15.553 1.00 74.19 86 CYS A O 1
ATOM 712 N N . PRO A 1 87 ? 4.372 9.871 -15.964 1.00 73.88 87 PRO A N 1
ATOM 713 C CA . PRO A 1 87 ? 3.231 10.013 -15.058 1.00 73.88 87 PRO A CA 1
ATOM 714 C C . PRO A 1 87 ? 3.587 10.474 -13.639 1.00 73.88 87 PRO A C 1
ATOM 716 O O . PRO A 1 87 ? 2.779 11.127 -12.981 1.00 73.88 87 PRO A O 1
ATOM 719 N N . CYS A 1 88 ? 4.801 10.203 -13.148 1.00 73.38 88 CYS A N 1
ATOM 720 C CA . CYS A 1 88 ? 5.232 10.670 -11.828 1.00 73.38 88 CYS A CA 1
ATOM 721 C C . CYS A 1 88 ? 5.394 12.202 -11.732 1.00 73.38 88 CYS A C 1
ATOM 723 O O . CYS A 1 88 ? 5.410 12.754 -10.627 1.00 73.38 88 CYS A O 1
ATOM 725 N N . SER A 1 89 ? 5.513 12.910 -12.862 1.00 75.38 89 SER A N 1
ATOM 726 C CA . SER A 1 89 ? 5.563 14.375 -12.893 1.00 75.38 89 SER A CA 1
ATOM 727 C C . SER A 1 89 ? 4.175 15.021 -12.876 1.00 75.38 89 SER A C 1
ATOM 729 O O . SER A 1 89 ? 4.072 16.197 -12.525 1.00 75.38 89 SER A O 1
ATOM 731 N N . TRP A 1 90 ? 3.113 14.270 -13.189 1.00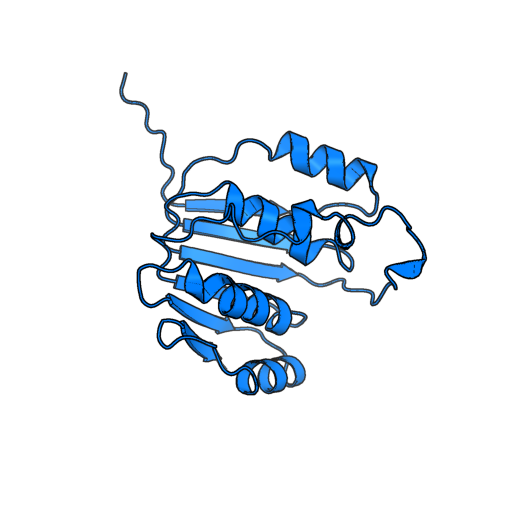 77.00 90 TRP A N 1
ATOM 732 C CA . TRP A 1 90 ? 1.764 14.815 -13.323 1.00 77.00 90 TRP A CA 1
ATOM 733 C C . TRP A 1 90 ? 1.225 15.277 -11.972 1.00 77.00 90 TRP A C 1
ATOM 735 O O . TRP A 1 90 ? 1.287 14.554 -10.975 1.00 77.00 90 TRP A O 1
ATOM 745 N N . LEU A 1 91 ? 0.667 16.489 -11.944 1.00 76.00 91 LEU A N 1
ATOM 746 C CA . LEU A 1 91 ? 0.188 17.119 -10.715 1.00 76.00 91 LEU A CA 1
ATOM 747 C C . LEU A 1 91 ? -0.896 16.282 -10.024 1.00 76.00 91 LEU A C 1
ATOM 749 O O . LEU A 1 91 ? -0.885 16.149 -8.803 1.00 76.00 91 LEU A O 1
ATOM 753 N N . GLU A 1 92 ? -1.788 15.670 -10.800 1.00 75.56 92 GLU A N 1
ATOM 754 C CA . GLU A 1 92 ? -2.831 14.770 -10.296 1.00 75.56 92 GLU A CA 1
ATOM 755 C C . GLU A 1 92 ? -2.240 13.608 -9.495 1.00 75.56 92 GLU A C 1
ATOM 757 O O . GLU A 1 92 ? -2.728 13.294 -8.419 1.00 75.56 92 GLU A O 1
ATOM 762 N N . ASN A 1 93 ? -1.110 13.045 -9.924 1.00 76.88 93 ASN A N 1
ATOM 763 C CA . ASN A 1 93 ? -0.444 11.937 -9.232 1.00 76.88 93 ASN A CA 1
ATOM 764 C C . ASN A 1 93 ? 0.348 12.377 -7.985 1.00 76.88 93 ASN A C 1
ATOM 766 O O . ASN A 1 93 ? 0.886 11.535 -7.261 1.00 76.88 93 ASN A O 1
ATOM 770 N N . ARG A 1 94 ? 0.428 13.688 -7.717 1.00 75.50 94 ARG A N 1
ATOM 771 C CA . ARG A 1 94 ? 1.060 14.259 -6.515 1.00 75.50 94 ARG A CA 1
ATOM 772 C C . ARG A 1 94 ? 0.059 14.627 -5.425 1.00 75.50 94 ARG A C 1
ATOM 774 O O . ARG A 1 94 ? 0.457 14.687 -4.265 1.00 75.50 94 ARG A O 1
ATOM 781 N N . LYS A 1 95 ? -1.197 14.899 -5.789 1.00 80.56 95 LYS A N 1
ATOM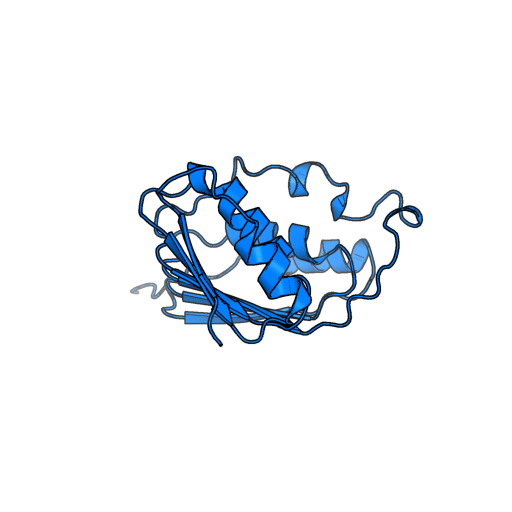 782 C CA . LYS A 1 95 ? -2.246 15.296 -4.841 1.00 80.56 95 LYS A CA 1
ATOM 783 C C . LYS A 1 95 ? -2.642 14.119 -3.952 1.00 80.56 95 LYS A C 1
ATOM 785 O O . LYS A 1 95 ? -2.741 13.000 -4.425 1.00 80.56 95 LYS A O 1
ATOM 790 N N . THR A 1 96 ? -2.892 14.368 -2.677 1.00 80.81 96 THR A N 1
ATOM 791 C CA . THR A 1 96 ? -3.420 13.357 -1.742 1.00 80.81 96 THR A CA 1
ATOM 792 C C . THR A 1 96 ? -4.784 13.748 -1.179 1.00 80.81 96 THR A C 1
ATOM 794 O O . THR A 1 96 ? -5.349 13.020 -0.377 1.00 80.81 96 THR A O 1
ATOM 797 N N . THR A 1 97 ? -5.309 14.907 -1.587 1.00 79.56 97 THR A N 1
ATOM 798 C CA . THR A 1 97 ? -6.532 15.527 -1.054 1.00 79.56 97 THR A CA 1
ATOM 799 C C . THR A 1 97 ? -7.807 14.752 -1.373 1.00 79.56 97 THR A C 1
ATOM 801 O O . THR A 1 97 ? -8.829 14.979 -0.744 1.00 79.56 97 THR A O 1
ATOM 804 N N . ASP A 1 98 ? -7.759 13.881 -2.375 1.00 84.94 98 ASP A N 1
ATOM 805 C CA . ASP A 1 98 ? -8.868 13.069 -2.869 1.00 84.94 98 ASP A CA 1
ATOM 806 C C . ASP A 1 98 ? -8.788 11.601 -2.419 1.00 84.94 98 ASP A C 1
ATOM 808 O O . ASP A 1 98 ? -9.592 10.777 -2.846 1.00 84.94 98 ASP A O 1
ATOM 812 N N . ILE A 1 99 ? -7.819 11.263 -1.563 1.00 88.50 99 ILE A N 1
ATOM 813 C CA . ILE A 1 99 ? -7.664 9.924 -0.993 1.00 88.50 99 ILE A CA 1
ATOM 814 C C . ILE A 1 99 ? -8.421 9.859 0.334 1.00 88.50 99 ILE A C 1
ATOM 816 O O . ILE A 1 99 ? -8.146 10.633 1.250 1.00 88.50 99 ILE A O 1
ATOM 820 N N . VAL A 1 100 ? -9.348 8.905 0.441 1.00 88.12 100 VAL A N 1
ATOM 821 C CA . VAL A 1 100 ? -10.146 8.655 1.649 1.00 88.12 100 VAL A CA 1
ATOM 822 C C . VAL A 1 100 ? -9.849 7.242 2.148 1.00 88.12 100 VAL A C 1
ATOM 824 O O . VAL A 1 100 ? -10.206 6.267 1.494 1.00 88.12 100 VAL A O 1
ATOM 827 N N . LEU A 1 101 ? -9.168 7.147 3.294 1.00 90.44 101 LEU A N 1
ATOM 828 C CA . LEU A 1 101 ? -8.740 5.896 3.940 1.00 90.44 101 LEU A CA 1
ATOM 829 C C . LEU A 1 101 ? -9.261 5.839 5.384 1.00 90.44 101 LEU A C 1
ATOM 831 O O . LEU A 1 101 ? -8.532 5.535 6.325 1.00 90.44 101 LEU A O 1
ATOM 835 N N . ASP A 1 102 ? -10.528 6.198 5.561 1.00 90.38 102 ASP A N 1
ATOM 836 C CA . ASP A 1 102 ? -11.207 6.291 6.854 1.00 90.38 102 ASP A CA 1
ATOM 837 C C . ASP A 1 102 ? -11.437 4.927 7.516 1.00 90.38 102 ASP A C 1
ATOM 839 O O . ASP A 1 102 ? -11.299 4.805 8.732 1.00 90.38 102 ASP A O 1
ATOM 843 N N . ALA A 1 103 ? -11.742 3.909 6.711 1.00 92.38 103 ALA A N 1
ATOM 844 C CA . ALA A 1 103 ? -11.946 2.535 7.158 1.00 92.38 103 ALA A CA 1
ATOM 845 C C . ALA A 1 103 ? -10.649 1.718 7.278 1.00 92.38 103 ALA A C 1
ATOM 847 O O . ALA A 1 103 ? -10.702 0.595 7.771 1.00 92.38 103 ALA A O 1
ATOM 848 N N . LEU A 1 104 ? -9.507 2.248 6.824 1.00 95.00 104 LEU A N 1
ATOM 849 C CA . LEU A 1 104 ? -8.255 1.497 6.770 1.00 95.00 104 LEU A CA 1
ATOM 850 C C . LEU A 1 104 ? -7.757 1.188 8.187 1.00 95.00 104 LEU A C 1
ATOM 852 O O . LEU A 1 104 ? -7.660 2.079 9.028 1.00 95.00 104 LEU A O 1
ATOM 856 N N . GLU A 1 105 ? -7.425 -0.077 8.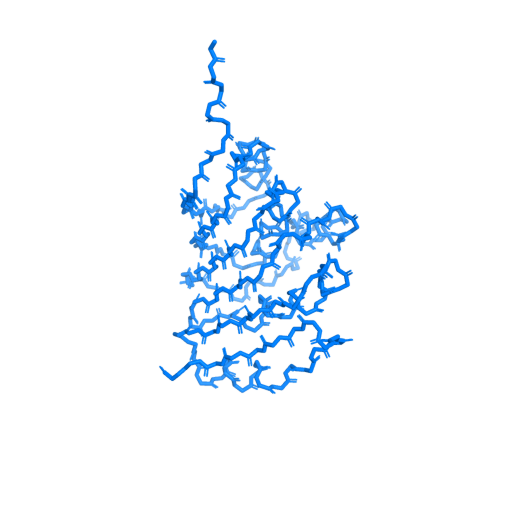425 1.00 95.50 105 GLU A N 1
ATOM 857 C CA . GLU A 1 105 ? -6.949 -0.603 9.711 1.00 95.50 105 GLU A CA 1
ATOM 858 C C . GLU A 1 105 ? -5.605 -1.327 9.536 1.00 95.50 105 GLU A C 1
ATOM 860 O O . GLU A 1 105 ? -4.721 -1.220 10.386 1.00 95.50 105 GLU A O 1
ATOM 865 N N . GLU A 1 106 ? -5.408 -2.005 8.401 1.00 97.00 106 GLU A N 1
ATOM 866 C CA . GLU A 1 106 ? -4.222 -2.823 8.142 1.00 97.00 106 GLU A CA 1
ATOM 867 C C . GLU A 1 106 ? -3.607 -2.545 6.766 1.00 97.00 106 GLU A C 1
ATOM 869 O O . GLU A 1 106 ? -4.294 -2.513 5.741 1.00 97.00 106 GLU A O 1
ATOM 874 N N . VAL A 1 107 ? -2.279 -2.427 6.733 1.00 96.81 107 VAL A N 1
ATOM 875 C CA . VAL A 1 107 ? -1.477 -2.418 5.509 1.00 96.81 107 VAL A CA 1
ATOM 876 C C . VAL A 1 107 ? -0.390 -3.481 5.618 1.00 96.81 107 VAL A C 1
ATOM 878 O O . VAL A 1 107 ? 0.465 -3.417 6.494 1.00 96.81 107 VAL A O 1
ATOM 881 N N . GLU A 1 108 ? -0.372 -4.437 4.697 1.00 97.06 108 GLU A N 1
ATOM 882 C CA . GLU A 1 108 ? 0.749 -5.357 4.514 1.00 97.06 108 GLU A CA 1
ATOM 883 C C . GLU A 1 108 ? 1.567 -4.928 3.298 1.00 97.06 108 GLU A C 1
ATOM 885 O O . GLU A 1 108 ? 1.029 -4.779 2.203 1.00 97.06 108 GLU A O 1
ATOM 890 N N . VAL A 1 109 ? 2.876 -4.769 3.464 1.00 94.88 109 VAL A N 1
ATOM 891 C CA . VAL A 1 109 ? 3.808 -4.476 2.374 1.00 94.88 109 VAL A CA 1
ATOM 892 C C . VAL A 1 109 ? 4.776 -5.644 2.234 1.00 94.88 109 VAL A C 1
ATOM 894 O O . VAL A 1 109 ? 5.514 -5.963 3.164 1.00 94.88 109 VAL A O 1
ATOM 897 N N . LYS A 1 110 ? 4.791 -6.271 1.060 1.00 92.94 110 LYS A N 1
ATOM 898 C CA . LYS A 1 110 ? 5.645 -7.420 0.741 1.00 92.94 110 LYS A CA 1
ATOM 899 C C . LYS A 1 110 ? 6.560 -7.066 -0.413 1.00 92.94 110 LYS A C 1
ATOM 901 O O . LYS A 1 110 ? 6.122 -6.438 -1.374 1.00 92.94 110 LYS A O 1
ATOM 906 N N . GLY A 1 111 ? 7.815 -7.478 -0.339 1.00 87.69 111 GLY A N 1
ATOM 907 C CA . GLY A 1 111 ? 8.753 -7.354 -1.449 1.00 87.69 111 GLY A CA 1
ATOM 908 C C . GLY A 1 111 ? 10.159 -6.994 -0.999 1.00 87.69 111 GLY A C 1
ATOM 909 O O . GLY A 1 111 ? 10.378 -6.459 0.086 1.00 87.69 111 GLY A O 1
ATOM 910 N N . ARG A 1 112 ? 11.135 -7.278 -1.862 1.00 81.06 112 ARG A N 1
ATOM 911 C CA . ARG A 1 112 ? 12.555 -7.084 -1.530 1.00 81.06 112 ARG A CA 1
ATOM 912 C C . ARG A 1 112 ? 13.016 -5.635 -1.657 1.00 81.06 112 ARG A C 1
ATOM 914 O O . ARG A 1 112 ? 13.919 -5.225 -0.927 1.00 81.06 112 ARG A O 1
ATOM 921 N N . GLU A 1 113 ? 12.392 -4.877 -2.552 1.00 81.00 113 GLU A N 1
ATOM 922 C CA . GLU A 1 113 ? 12.802 -3.531 -2.954 1.00 81.00 113 GLU A CA 1
ATOM 923 C C . GLU A 1 113 ? 11.633 -2.551 -2.891 1.00 81.00 113 GLU A C 1
ATOM 925 O O . GLU A 1 113 ? 10.476 -2.951 -2.990 1.00 81.00 113 GLU A O 1
ATOM 930 N N . ALA A 1 114 ? 11.949 -1.265 -2.709 1.00 81.31 114 ALA A N 1
ATOM 931 C CA . ALA A 1 114 ? 11.010 -0.138 -2.672 1.00 81.31 114 ALA A CA 1
ATOM 932 C C . ALA A 1 114 ? 9.867 -0.220 -1.641 1.00 81.31 114 ALA A C 1
ATOM 934 O O . ALA A 1 114 ? 8.982 0.639 -1.628 1.00 81.31 114 ALA A O 1
ATOM 935 N N . THR A 1 115 ? 9.908 -1.186 -0.724 1.00 87.62 115 THR A N 1
ATOM 936 C CA . THR A 1 115 ? 8.974 -1.292 0.403 1.00 87.62 115 THR A CA 1
ATOM 937 C C . THR A 1 115 ? 9.015 -0.050 1.293 1.00 87.62 115 THR A C 1
ATOM 939 O O . THR A 1 115 ? 7.972 0.416 1.750 1.00 87.62 115 THR A O 1
ATOM 942 N N . ASP A 1 116 ? 10.186 0.574 1.453 1.00 88.75 116 ASP A N 1
ATOM 943 C CA . ASP A 1 116 ? 10.346 1.836 2.178 1.00 88.75 116 ASP A CA 1
ATOM 944 C C . ASP A 1 116 ? 9.565 2.992 1.539 1.00 88.75 116 ASP A C 1
ATOM 946 O O . 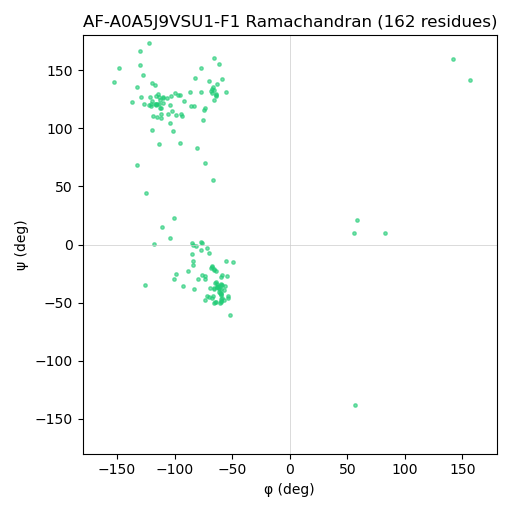ASP A 1 116 ? 9.000 3.828 2.246 1.00 88.75 116 ASP A O 1
ATOM 950 N N . GLN A 1 117 ? 9.476 3.030 0.207 1.00 86.81 117 GLN A N 1
ATOM 951 C CA . GLN A 1 117 ? 8.700 4.046 -0.501 1.00 86.81 117 GLN A CA 1
ATOM 952 C C . GLN A 1 117 ? 7.203 3.900 -0.221 1.00 86.81 117 GLN A C 1
ATOM 954 O O . GLN A 1 117 ? 6.519 4.909 -0.042 1.00 86.81 117 GLN A O 1
ATOM 959 N N . VAL A 1 118 ? 6.704 2.662 -0.136 1.00 89.69 118 VAL A N 1
ATOM 960 C CA . VAL A 1 118 ? 5.303 2.368 0.211 1.00 89.69 118 VAL A CA 1
ATOM 961 C C . VAL A 1 118 ? 5.000 2.838 1.624 1.00 89.69 118 VAL A C 1
ATOM 963 O O . VAL A 1 118 ? 4.053 3.593 1.834 1.00 89.69 118 VAL A O 1
ATOM 966 N N . VAL A 1 119 ? 5.852 2.475 2.584 1.00 91.75 119 VAL A N 1
ATOM 967 C CA . VAL A 1 119 ? 5.696 2.898 3.981 1.00 91.75 119 VAL A CA 1
ATOM 968 C C . VAL A 1 119 ? 5.707 4.426 4.079 1.00 91.75 119 VAL A C 1
ATOM 970 O O . VAL A 1 119 ? 4.810 5.013 4.676 1.00 91.75 119 VAL A O 1
ATOM 973 N N . ARG A 1 120 ? 6.645 5.107 3.401 1.00 90.81 120 ARG A N 1
ATOM 974 C CA . ARG A 1 120 ? 6.701 6.582 3.357 1.00 90.81 120 ARG A CA 1
ATOM 975 C C . ARG A 1 120 ? 5.441 7.214 2.773 1.00 90.81 120 ARG A C 1
ATOM 977 O O . ARG A 1 120 ? 5.083 8.320 3.173 1.00 90.81 120 ARG A O 1
ATOM 984 N N . ILE A 1 121 ? 4.802 6.569 1.801 1.00 89.56 121 ILE A N 1
ATOM 985 C CA . ILE A 1 121 ? 3.530 7.028 1.242 1.00 89.56 121 ILE A CA 1
ATOM 986 C C . ILE A 1 121 ? 2.436 6.958 2.311 1.00 89.56 121 ILE A C 1
ATOM 988 O O . ILE A 1 121 ? 1.768 7.965 2.533 1.00 89.56 121 ILE A O 1
ATOM 992 N N . PHE A 1 122 ? 2.289 5.832 3.011 1.00 91.44 122 PHE A N 1
ATOM 993 C CA . PHE A 1 122 ? 1.272 5.699 4.059 1.00 91.44 122 PHE A CA 1
ATOM 994 C C . PHE A 1 122 ? 1.534 6.615 5.253 1.00 91.44 122 PHE A C 1
ATOM 996 O O . PHE A 1 122 ? 0.598 7.242 5.740 1.00 91.44 122 PHE A O 1
ATOM 1003 N N . CYS A 1 123 ? 2.794 6.820 5.645 1.00 90.75 123 CYS A N 1
ATOM 1004 C CA . CYS A 1 123 ? 3.134 7.823 6.655 1.00 90.75 123 CYS A CA 1
ATOM 1005 C C . C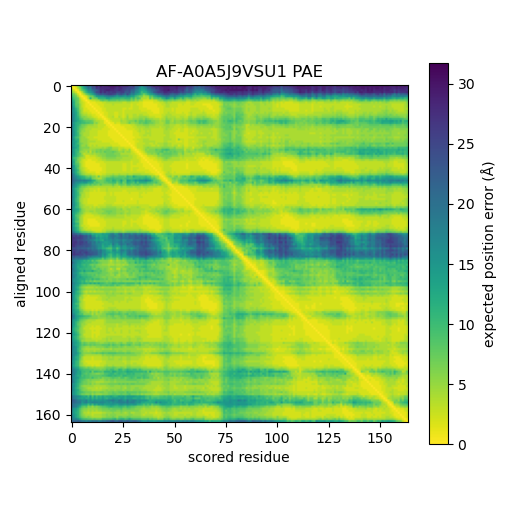YS A 1 123 ? 2.723 9.239 6.227 1.00 90.75 123 CYS A C 1
ATOM 1007 O O . CYS A 1 123 ? 2.287 10.016 7.061 1.00 90.75 123 CYS A O 1
ATOM 1009 N N . LYS A 1 124 ? 2.798 9.589 4.935 1.00 88.56 124 LYS A N 1
ATOM 1010 C CA . LYS A 1 124 ? 2.308 10.891 4.435 1.00 88.56 124 LYS A CA 1
ATOM 1011 C C . LYS A 1 124 ? 0.786 10.979 4.390 1.00 88.56 124 LYS A C 1
ATOM 1013 O O . LYS A 1 124 ? 0.238 12.069 4.509 1.00 88.56 124 LYS A O 1
ATOM 1018 N N . LEU A 1 125 ? 0.115 9.850 4.188 1.00 88.31 125 LEU A N 1
ATOM 1019 C CA . LEU A 1 125 ? -1.342 9.754 4.164 1.00 88.31 125 LEU A CA 1
ATOM 1020 C C . LEU A 1 125 ? -1.946 9.606 5.564 1.00 88.31 125 LEU A C 1
ATOM 1022 O O . LEU A 1 125 ? -3.166 9.568 5.681 1.00 88.31 125 LEU A O 1
ATOM 1026 N N . CYS A 1 126 ? -1.138 9.578 6.627 1.00 86.81 126 CYS A N 1
ATOM 1027 C CA . CYS A 1 126 ? -1.619 9.310 7.980 1.00 86.81 126 CYS A CA 1
ATOM 1028 C C . CYS A 1 126 ? -2.674 10.307 8.479 1.00 86.81 126 CYS A C 1
ATOM 1030 O O . CYS A 1 126 ? -3.506 9.964 9.313 1.00 86.81 126 CYS A O 1
ATOM 1032 N N . SER A 1 127 ? -2.671 11.537 7.956 1.00 86.06 127 SER A N 1
ATOM 1033 C CA . SER A 1 127 ? -3.687 12.551 8.259 1.00 86.06 127 SER A CA 1
ATOM 1034 C C . SER A 1 127 ? -5.083 12.176 7.754 1.00 86.06 127 SER A C 1
ATOM 1036 O O . SER A 1 127 ? -6.069 12.697 8.267 1.00 86.06 127 SER A O 1
ATOM 1038 N N . THR A 1 128 ? -5.175 11.268 6.779 1.00 86.06 128 THR A N 1
ATOM 1039 C CA . THR A 1 128 ? -6.444 10.766 6.233 1.00 86.06 128 THR A CA 1
ATOM 1040 C C . THR A 1 128 ? -7.039 9.626 7.064 1.00 86.06 128 THR A C 1
ATOM 1042 O O . THR A 1 128 ? -8.219 9.317 6.909 1.00 86.06 128 THR A O 1
ATOM 1045 N N . PHE A 1 129 ? -6.259 9.022 7.970 1.00 89.56 129 PHE A N 1
ATOM 1046 C CA . PHE A 1 129 ? -6.707 7.889 8.779 1.00 89.56 129 PHE A CA 1
ATOM 1047 C C . PHE A 1 129 ? -7.608 8.352 9.926 1.00 89.56 129 PHE A C 1
ATOM 1049 O O . PHE A 1 129 ? -7.261 9.250 10.705 1.00 89.56 129 PHE A O 1
ATOM 1056 N N . GLN A 1 130 ? -8.759 7.699 10.078 1.00 89.50 130 GLN A N 1
ATOM 1057 C CA . GLN A 1 130 ? -9.659 7.933 11.214 1.00 89.50 130 GLN A CA 1
ATOM 1058 C C . GLN A 1 130 ? -9.321 7.045 12.417 1.00 89.50 130 GLN A C 1
ATOM 1060 O O . GLN A 1 130 ? -9.621 7.412 13.552 1.00 89.50 130 GLN A O 1
ATOM 1065 N N . ARG A 1 131 ? -8.641 5.918 12.189 1.00 89.75 131 ARG A N 1
ATOM 1066 C CA . ARG A 1 131 ? -8.210 4.956 13.212 1.00 89.75 131 ARG A CA 1
ATOM 1067 C C . ARG A 1 131 ? -6.696 4.760 13.180 1.00 89.75 131 ARG A C 1
ATOM 1069 O O . ARG A 1 131 ? -6.011 5.312 12.320 1.00 89.75 131 ARG A O 1
ATOM 1076 N N . ARG A 1 132 ? -6.179 4.004 14.152 1.00 92.62 132 ARG A N 1
ATOM 1077 C CA . ARG A 1 132 ? -4.805 3.496 14.095 1.00 92.62 132 ARG A CA 1
ATOM 1078 C C . ARG A 1 132 ? -4.691 2.487 12.955 1.00 92.62 132 ARG A C 1
ATOM 1080 O O . ARG A 1 132 ? -5.565 1.637 12.814 1.00 92.62 132 ARG A O 1
ATOM 1087 N N . VAL A 1 133 ? -3.621 2.599 12.179 1.00 95.25 133 VAL A N 1
ATOM 1088 C CA . VAL A 1 133 ? -3.291 1.733 11.050 1.00 95.25 133 VAL A CA 1
ATOM 1089 C C . VAL A 1 133 ? -1.998 0.993 11.358 1.00 95.25 133 VAL A C 1
ATOM 1091 O O . VAL A 1 133 ? -0.954 1.616 11.573 1.00 95.25 133 VAL A O 1
ATOM 1094 N N . GLY A 1 134 ? -2.071 -0.336 11.351 1.00 96.06 134 GLY A N 1
ATOM 1095 C CA . GLY A 1 134 ? -0.904 -1.206 11.447 1.00 96.06 134 GLY A CA 1
ATOM 1096 C C . GLY A 1 134 ? -0.293 -1.436 10.069 1.00 96.06 134 GLY A C 1
ATOM 1097 O O . GLY A 1 134 ? -0.945 -1.982 9.181 1.00 96.06 134 GLY A O 1
ATOM 1098 N N . ILE A 1 135 ? 0.961 -1.036 9.882 1.00 96.19 135 ILE A N 1
ATOM 1099 C CA . ILE A 1 135 ? 1.747 -1.277 8.673 1.00 96.19 135 ILE A CA 1
ATOM 1100 C C . ILE A 1 135 ? 2.742 -2.396 8.960 1.00 96.19 135 ILE A C 1
ATOM 1102 O O . ILE A 1 135 ? 3.768 -2.189 9.605 1.00 96.19 135 ILE A O 1
ATOM 1106 N N . THR A 1 136 ? 2.462 -3.581 8.437 1.00 96.81 136 THR A N 1
ATOM 1107 C CA . THR A 1 136 ? 3.361 -4.731 8.528 1.00 96.81 136 THR A CA 1
ATOM 1108 C C . THR A 1 136 ? 4.181 -4.848 7.254 1.00 96.81 136 THR A C 1
ATOM 1110 O O . THR A 1 136 ? 3.630 -4.876 6.157 1.00 96.81 136 THR A O 1
ATOM 1113 N N . VAL A 1 137 ? 5.499 -4.950 7.384 1.00 94.38 137 VAL A N 1
ATOM 1114 C CA . VAL A 1 137 ? 6.410 -5.161 6.257 1.00 94.38 137 VAL A CA 1
ATOM 1115 C C . VAL A 1 137 ? 7.067 -6.528 6.379 1.00 94.38 137 VAL A C 1
ATOM 1117 O O . VAL A 1 137 ? 7.676 -6.830 7.405 1.00 94.38 137 VAL A O 1
ATOM 1120 N N . SER A 1 138 ? 6.987 -7.336 5.324 1.00 92.94 138 SER A N 1
ATOM 1121 C CA . SER A 1 138 ? 7.620 -8.656 5.242 1.00 92.94 138 SER A CA 1
ATOM 1122 C C . SER A 1 138 ? 8.418 -8.824 3.948 1.00 92.94 138 SER A C 1
ATOM 1124 O O . SER A 1 138 ? 8.310 -8.020 3.022 1.00 92.94 138 SER A O 1
ATOM 1126 N N . GLU A 1 139 ? 9.253 -9.869 3.889 1.00 86.19 139 GLU A N 1
ATOM 1127 C CA . GLU A 1 139 ? 10.069 -10.223 2.707 1.00 86.19 139 GLU A CA 1
ATOM 1128 C C . GLU A 1 139 ? 11.026 -9.104 2.242 1.00 86.19 139 GLU A C 1
ATOM 1130 O O . GLU A 1 139 ? 11.504 -9.078 1.107 1.00 86.19 139 GLU A O 1
ATOM 1135 N N . CYS A 1 140 ? 11.325 -8.178 3.151 1.00 82.12 140 CYS A N 1
ATOM 1136 C CA . CYS A 1 140 ? 12.077 -6.961 2.904 1.00 82.12 140 CYS A CA 1
ATOM 1137 C C . CYS A 1 140 ? 13.588 -7.199 3.022 1.00 82.12 140 CYS A C 1
ATOM 1139 O O . CYS A 1 140 ? 14.071 -7.729 4.023 1.00 82.12 140 CYS A O 1
ATOM 1141 N N . GLY A 1 141 ? 14.365 -6.748 2.029 1.00 81.81 141 GLY A N 1
ATOM 1142 C CA . GLY A 1 141 ? 15.826 -6.838 2.070 1.00 81.81 141 GLY A CA 1
ATOM 1143 C C . GLY A 1 141 ? 16.437 -6.056 3.243 1.00 81.81 141 GLY A C 1
ATOM 1144 O O . GLY A 1 141 ? 15.868 -5.071 3.719 1.00 81.81 141 GLY A O 1
ATOM 1145 N N . SER A 1 142 ? 17.633 -6.452 3.694 1.00 83.25 142 SER A N 1
ATOM 1146 C CA . SER A 1 142 ? 18.310 -5.857 4.863 1.00 83.25 142 SER A CA 1
ATOM 1147 C C . SER A 1 142 ? 18.521 -4.339 4.749 1.00 83.25 142 SER A C 1
ATOM 1149 O O . SER A 1 142 ? 18.380 -3.615 5.736 1.00 83.25 142 SER A O 1
ATOM 1151 N N . ILE A 1 143 ? 18.801 -3.840 3.540 1.00 83.62 143 ILE A N 1
ATOM 1152 C CA . ILE A 1 143 ? 18.936 -2.404 3.253 1.00 83.62 143 ILE A CA 1
ATOM 1153 C C . ILE A 1 143 ? 17.594 -1.688 3.436 1.00 83.62 143 ILE A C 1
ATOM 1155 O O . ILE A 1 143 ? 17.523 -0.682 4.142 1.00 83.62 143 ILE A O 1
ATOM 1159 N N . MET A 1 144 ? 16.526 -2.212 2.828 1.00 84.12 144 MET A N 1
ATOM 1160 C CA . MET A 1 144 ? 15.187 -1.627 2.928 1.00 84.12 144 MET A CA 1
ATOM 1161 C C . MET A 1 144 ? 14.676 -1.654 4.370 1.00 84.12 144 MET A C 1
ATOM 1163 O O . MET A 1 144 ? 14.122 -0.666 4.840 1.00 84.12 144 MET A O 1
ATOM 1167 N N . ARG A 1 145 ? 14.981 -2.713 5.127 1.00 86.44 145 ARG A N 1
ATOM 1168 C CA . ARG A 1 145 ? 14.652 -2.804 6.554 1.00 86.44 145 ARG A CA 1
ATOM 1169 C C . ARG A 1 145 ? 15.246 -1.645 7.348 1.00 86.44 145 ARG A C 1
ATOM 1171 O O . ARG A 1 145 ? 14.524 -1.002 8.101 1.00 86.44 145 ARG A O 1
ATOM 1178 N N . ARG A 1 146 ? 16.535 -1.333 7.161 1.00 87.50 146 ARG A N 1
ATOM 1179 C CA . ARG A 1 146 ? 17.162 -0.174 7.825 1.00 87.50 146 ARG A CA 1
ATOM 1180 C C . ARG A 1 146 ? 16.484 1.135 7.432 1.00 87.50 146 ARG A C 1
ATOM 1182 O O . ARG A 1 146 ? 16.241 1.968 8.297 1.00 87.50 146 ARG A O 1
ATOM 1189 N N . LYS A 1 147 ? 16.153 1.303 6.147 1.00 88.88 147 LYS A N 1
ATOM 1190 C CA . LYS A 1 147 ? 15.442 2.496 5.665 1.00 88.88 147 LYS A CA 1
ATOM 1191 C C . LYS A 1 147 ? 14.065 2.645 6.304 1.00 88.88 147 LYS A C 1
ATOM 1193 O O . LYS A 1 147 ? 13.693 3.772 6.600 1.00 88.88 147 LYS A O 1
ATOM 1198 N N . ILE A 1 148 ? 13.341 1.543 6.507 1.00 89.56 148 ILE A N 1
ATOM 1199 C CA . ILE A 1 148 ? 12.003 1.531 7.114 1.00 89.56 148 ILE A CA 1
ATOM 1200 C C . ILE A 1 148 ? 12.071 1.816 8.609 1.00 89.56 148 ILE A C 1
ATOM 1202 O O . ILE A 1 148 ? 11.306 2.637 9.095 1.00 89.56 148 ILE A O 1
ATOM 1206 N N . LEU A 1 149 ? 13.012 1.200 9.325 1.00 88.81 149 LEU A N 1
ATOM 1207 C CA . LEU A 1 149 ? 13.205 1.447 10.758 1.00 88.81 149 LEU A CA 1
ATOM 1208 C C . LEU A 1 149 ? 13.632 2.892 11.061 1.00 88.81 149 LEU A C 1
ATOM 1210 O O . LEU A 1 149 ? 13.422 3.366 12.168 1.00 88.81 149 LEU A O 1
ATOM 1214 N N . ALA A 1 150 ? 14.212 3.592 10.083 1.00 91.00 150 ALA A N 1
ATOM 1215 C CA . ALA A 1 150 ? 14.538 5.014 10.175 1.00 91.00 150 ALA A CA 1
ATOM 1216 C C . ALA A 1 150 ? 13.363 5.945 9.804 1.00 91.00 150 ALA A C 1
ATOM 1218 O O . ALA A 1 150 ? 13.545 7.161 9.741 1.00 91.00 150 ALA A O 1
ATOM 1219 N N . ILE A 1 151 ? 12.181 5.410 9.473 1.00 88.88 151 ILE A N 1
ATOM 1220 C CA . ILE A 1 151 ? 10.987 6.221 9.218 1.00 88.88 151 ILE A CA 1
ATOM 1221 C C . ILE A 1 151 ? 10.338 6.544 10.556 1.00 88.88 151 ILE A C 1
ATOM 1223 O O . ILE A 1 151 ? 9.859 5.653 11.248 1.00 88.88 151 ILE A O 1
ATOM 1227 N N . GLU A 1 152 ? 10.244 7.831 10.860 1.00 84.62 152 GLU A N 1
ATOM 1228 C CA . GLU A 1 152 ? 9.439 8.339 11.964 1.00 84.62 152 GLU A CA 1
ATOM 1229 C C . GLU A 1 152 ? 8.064 8.750 11.416 1.00 84.62 152 GLU A C 1
ATOM 1231 O O . GLU A 1 152 ? 7.980 9.673 10.593 1.00 84.62 152 GLU A O 1
ATOM 1236 N N . PRO A 1 153 ? 6.974 8.053 11.785 1.00 80.75 153 PRO A N 1
ATOM 1237 C CA . PRO A 1 153 ? 5.639 8.471 11.396 1.00 80.75 153 PRO A CA 1
ATOM 1238 C C . PRO A 1 153 ? 5.317 9.836 12.001 1.00 80.75 153 PRO A C 1
ATOM 1240 O O . PRO A 1 153 ? 5.569 10.099 13.172 1.00 80.75 153 PRO A O 1
ATOM 1243 N N . THR A 1 154 ? 4.694 10.704 11.214 1.00 75.06 154 THR A N 1
ATOM 1244 C CA . THR A 1 154 ? 4.310 12.058 11.643 1.00 75.06 154 THR A CA 1
ATOM 1245 C C . THR A 1 154 ? 3.072 12.080 12.549 1.00 75.06 154 THR A C 1
ATOM 1247 O O . THR A 1 154 ? 2.585 13.154 12.892 1.00 75.06 154 THR A O 1
ATOM 1250 N N . ASN A 1 155 ? 2.505 10.916 12.875 1.00 78.50 155 ASN A N 1
ATOM 1251 C CA . ASN A 1 155 ? 1.244 10.761 13.592 1.00 78.50 155 ASN A CA 1
ATOM 1252 C C . ASN A 1 155 ? 1.244 9.427 14.360 1.00 78.50 155 ASN A C 1
ATOM 1254 O O . ASN A 1 155 ? 1.680 8.411 13.819 1.00 78.50 155 ASN A O 1
ATOM 1258 N N . ASP A 1 156 ? 0.718 9.424 15.585 1.00 82.56 156 ASP A N 1
ATOM 1259 C CA . ASP A 1 156 ? 0.600 8.246 16.458 1.00 82.56 156 ASP A CA 1
ATOM 1260 C C . ASP A 1 156 ? -0.435 7.218 15.963 1.00 82.56 156 ASP A C 1
ATOM 1262 O O . ASP A 1 156 ? -0.540 6.110 16.490 1.00 82.56 156 ASP A O 1
ATOM 1266 N N . LYS A 1 157 ? -1.188 7.565 14.915 1.00 86.94 157 LYS A N 1
ATOM 1267 C CA . LYS A 1 157 ? -2.092 6.667 14.194 1.00 86.94 157 LYS A CA 1
ATOM 1268 C C . LYS A 1 157 ? -1.386 5.629 13.326 1.00 86.94 157 LYS A C 1
ATOM 1270 O O . LYS A 1 157 ? -2.081 4.834 12.706 1.00 86.94 157 LYS A O 1
ATOM 1275 N N . VAL A 1 158 ? -0.059 5.625 13.230 1.00 91.69 158 VAL A N 1
ATOM 1276 C CA . VAL A 1 158 ? 0.672 4.663 12.397 1.00 91.69 158 VAL A CA 1
ATOM 1277 C C . VAL A 1 158 ? 1.620 3.846 13.253 1.00 91.69 158 VAL A C 1
ATOM 1279 O O . VAL A 1 158 ? 2.537 4.386 13.865 1.00 91.69 158 VAL A O 1
ATOM 1282 N N . GLU A 1 159 ? 1.428 2.533 13.233 1.00 93.25 159 GLU A N 1
ATOM 1283 C CA . GLU A 1 159 ? 2.335 1.570 13.846 1.00 93.25 159 GLU A CA 1
ATOM 1284 C C . GLU A 1 159 ? 3.035 0.786 12.739 1.00 93.25 159 GLU A C 1
ATOM 1286 O O . GLU A 1 159 ? 2.376 0.249 11.854 1.00 93.25 159 GLU A O 1
ATOM 1291 N N . ILE A 1 160 ? 4.368 0.743 12.749 1.00 93.94 160 ILE A N 1
ATOM 1292 C CA . ILE A 1 160 ? 5.146 0.026 11.733 1.00 93.94 160 ILE A CA 1
ATOM 1293 C C . ILE A 1 160 ? 5.793 -1.193 12.381 1.00 93.94 160 ILE A C 1
ATOM 1295 O O . ILE A 1 160 ? 6.604 -1.065 13.296 1.00 93.94 160 ILE A O 1
ATOM 1299 N N . THR A 1 161 ? 5.495 -2.375 11.854 1.00 94.56 161 THR A N 1
ATOM 1300 C CA . THR A 1 161 ? 6.110 -3.640 12.260 1.00 94.56 161 THR A CA 1
ATOM 1301 C C . THR A 1 161 ? 6.884 -4.223 11.085 1.00 94.56 161 THR A C 1
ATOM 1303 O O . THR A 1 161 ? 6.342 -4.382 9.995 1.00 94.56 161 THR A O 1
ATOM 1306 N N . VAL A 1 162 ? 8.157 -4.568 11.286 1.00 91.81 162 VAL A N 1
ATOM 1307 C CA . VAL A 1 162 ? 8.979 -5.220 10.253 1.00 91.81 162 VAL A CA 1
ATOM 1308 C C . VAL A 1 162 ? 9.274 -6.651 10.680 1.00 91.81 162 VAL A C 1
ATOM 1310 O O . VAL A 1 162 ? 9.994 -6.869 11.656 1.00 91.81 162 VAL A O 1
ATOM 1313 N N . LEU A 1 163 ? 8.716 -7.613 9.949 1.00 88.94 163 LEU A N 1
ATOM 1314 C CA . LEU A 1 163 ? 8.875 -9.040 10.213 1.00 88.94 163 LEU A CA 1
ATOM 1315 C C . LEU A 1 163 ? 10.245 -9.546 9.733 1.00 88.94 163 LEU A C 1
ATOM 1317 O O . LEU A 1 163 ? 10.858 -8.967 8.828 1.00 88.94 163 LEU A O 1
ATOM 1321 N N . GLN A 1 164 ? 10.742 -10.593 10.399 1.00 65.69 164 GLN A N 1
ATOM 1322 C CA . GLN A 1 164 ? 11.980 -11.297 10.043 1.00 65.69 164 GLN A CA 1
ATOM 1323 C C . GLN A 1 164 ? 11.761 -12.295 8.912 1.00 65.69 164 GLN A C 1
ATOM 1325 O O . GLN A 1 164 ? 10.691 -12.939 8.892 1.00 65.69 164 GLN A O 1
#

Secondary structure (DSSP, 8-state):
-----EEEEEEEEEEE-SSHHHHHHHHHHTSS--EEEEEEEEEEE-GGGHHHHHHHHHHH-TT-SEEEEEE--------GGG-TT-GGG-GGGG--TT---SS--EEEEE-SSSHHHHHHHHHHHGGG-SS-EEEEEES--HHHHHHHHT---SSTTEEEEE--

Foldseek 3Di:
DDPPQEDAEDEDEDDFDDDPVSLVVVLVVVVADGAYQEYEYEYEYEAPVVQLVVLSCQLHHPNHQEYEYAYDDPHDNDDPVVDPSPSNPDPVSVDPPRGACANYAEYEYEDAPPSLVVLVVVLVCLVNYNAQYEYEYENYHPVSVVSNVPDDRPDPSYDYHYDD

Sequence (164 aa):
MQRFDTIDKLVLIVKVEQGVQEYKRFMQDTKIVAKCEILVLTLSLIGHAFKPILMHFLRRCVGIRKLVVELRSEMDDYPCKFWSQCPCSWLENRKTTDIVLDALEEVEVKGREATDQVVRIFCKLCSTFQRRVGITVSECGSIMRRKILAIEPTNDKVEITVLQ